Protein AF-A0A357CSH3-F1 (afdb_monomer_lite)

Secondary structure (DSSP, 8-state):
-EEEEEEEEE-TTT--EEEEEEEEEEEEEEEEE-SS-EEEEEEEE--SSS---TTPEE---

Radius of gyration: 14.36 Å; chains: 1; bounding box: 30×23×39 Å

Structure (mmCIF, N/CA/C/O backbone):
data_AF-A0A357CSH3-F1
#
_entry.id   AF-A0A357CSH3-F1
#
loop_
_atom_site.group_PDB
_atom_site.id
_atom_site.type_symbol
_atom_site.label_atom_id
_atom_site.label_alt_id
_atom_site.label_comp_id
_atom_site.label_asym_id
_atom_site.label_entity_id
_atom_site.label_seq_id
_atom_site.pdbx_PDB_ins_code
_atom_site.Cartn_x
_atom_site.Cartn_y
_atom_site.Cartn_z
_atom_site.occupancy
_atom_site.B_iso_or_equiv
_atom_site.auth_seq_id
_atom_site.auth_comp_id
_atom_site.auth_asym_id
_atom_site.auth_atom_id
_atom_site.pdbx_PDB_model_num
ATOM 1 N N . VAL A 1 1 ? 2.267 0.865 5.932 1.00 86.00 1 VAL A N 1
ATOM 2 C CA . VAL A 1 1 ? 3.311 1.600 5.181 1.00 86.00 1 VAL A CA 1
ATOM 3 C C . VAL A 1 1 ? 2.799 1.914 3.784 1.00 86.00 1 VAL A C 1
ATOM 5 O O . VAL A 1 1 ? 1.892 1.229 3.331 1.00 86.00 1 VAL A O 1
ATOM 8 N N . VAL A 1 2 ? 3.304 2.958 3.132 1.00 87.81 2 VAL A N 1
ATOM 9 C CA . VAL A 1 2 ? 2.927 3.328 1.757 1.00 87.81 2 VAL A CA 1
ATOM 10 C C . VAL A 1 2 ? 4.046 2.926 0.819 1.00 87.81 2 VAL A C 1
ATOM 12 O O . VAL A 1 2 ? 5.199 3.286 1.058 1.00 87.81 2 VAL A O 1
ATOM 15 N N . HIS A 1 3 ? 3.690 2.194 -0.227 1.00 88.69 3 HIS A N 1
ATOM 16 C CA . HIS A 1 3 ? 4.567 1.814 -1.318 1.00 88.69 3 HIS A CA 1
ATOM 17 C C . HIS A 1 3 ? 4.192 2.615 -2.555 1.00 88.69 3 HIS A C 1
ATOM 19 O O . HIS A 1 3 ? 3.019 2.694 -2.926 1.00 88.69 3 HIS A O 1
ATOM 25 N N . LYS A 1 4 ? 5.206 3.181 -3.198 1.00 86.56 4 LYS A N 1
ATOM 26 C CA . LYS A 1 4 ? 5.066 3.834 -4.488 1.00 86.56 4 LYS A CA 1
ATOM 27 C C . LYS A 1 4 ? 5.675 2.958 -5.566 1.00 86.56 4 LYS A C 1
ATOM 29 O O . LYS A 1 4 ? 6.807 2.495 -5.428 1.00 86.56 4 LYS A O 1
ATOM 34 N N . LEU A 1 5 ? 4.910 2.740 -6.628 1.00 87.75 5 LEU A N 1
ATOM 35 C CA . LEU A 1 5 ? 5.380 2.080 -7.834 1.00 87.75 5 LEU A CA 1
ATOM 36 C C . LEU A 1 5 ? 6.291 3.042 -8.596 1.00 87.75 5 LEU A C 1
ATOM 38 O O . LEU A 1 5 ? 5.855 4.106 -9.030 1.00 87.75 5 LEU A O 1
ATOM 42 N N . ILE A 1 6 ? 7.562 2.676 -8.720 1.00 86.25 6 ILE A N 1
ATOM 43 C CA . ILE A 1 6 ? 8.555 3.463 -9.452 1.00 86.25 6 ILE A CA 1
ATOM 44 C C . ILE A 1 6 ? 8.569 3.032 -10.911 1.00 86.25 6 ILE A C 1
ATOM 46 O O . ILE A 1 6 ? 8.564 3.870 -11.810 1.00 86.25 6 ILE A O 1
ATOM 50 N N . GLN A 1 7 ? 8.568 1.720 -11.145 1.00 84.94 7 GLN A N 1
ATOM 51 C CA . GLN A 1 7 ? 8.654 1.170 -12.485 1.00 84.94 7 GLN A CA 1
ATOM 52 C C . GLN A 1 7 ? 8.013 -0.212 -12.553 1.00 84.94 7 GLN A C 1
ATOM 54 O O . GLN A 1 7 ? 8.241 -1.059 -11.692 1.00 84.94 7 GLN A O 1
ATOM 59 N N . GLU A 1 8 ? 7.254 -0.444 -13.616 1.00 89.88 8 GLU A N 1
ATOM 60 C CA . GLU A 1 8 ? 6.808 -1.775 -14.016 1.00 89.88 8 GLU A CA 1
ATOM 61 C C . GLU A 1 8 ? 7.816 -2.357 -15.005 1.00 89.88 8 GLU A C 1
ATOM 63 O O . GLU A 1 8 ? 8.206 -1.697 -15.974 1.00 89.88 8 GLU A O 1
ATOM 68 N N . ILE A 1 9 ? 8.229 -3.596 -14.773 1.00 89.62 9 ILE A N 1
ATOM 69 C CA . ILE A 1 9 ? 9.024 -4.372 -15.714 1.00 89.62 9 ILE A CA 1
ATOM 70 C C . ILE A 1 9 ? 8.040 -5.201 -16.530 1.00 89.62 9 ILE A C 1
ATOM 72 O O . ILE A 1 9 ? 7.264 -5.980 -15.976 1.00 89.62 9 ILE A O 1
ATOM 76 N N . LYS A 1 10 ? 8.057 -5.005 -17.848 1.00 91.69 10 LYS A N 1
ATOM 77 C CA . LYS A 1 10 ? 7.170 -5.698 -18.785 1.00 91.69 10 LYS A CA 1
ATOM 78 C C . LYS A 1 10 ? 7.957 -6.698 -19.615 1.00 91.69 10 LYS A C 1
ATOM 80 O O . LYS A 1 10 ? 9.096 -6.415 -19.991 1.00 91.69 10 LYS A O 1
ATOM 85 N N . ASP A 1 11 ? 7.345 -7.839 -19.909 1.00 88.25 11 ASP A N 1
ATOM 86 C CA . ASP A 1 11 ? 7.892 -8.790 -20.870 1.00 88.25 11 ASP A CA 1
ATOM 87 C C . ASP A 1 11 ? 7.969 -8.103 -22.248 1.00 88.25 11 ASP A C 1
ATOM 89 O O . ASP A 1 11 ? 6.959 -7.567 -22.721 1.00 88.25 11 ASP A O 1
ATOM 93 N N . PRO A 1 12 ? 9.140 -8.084 -22.908 1.00 87.00 12 PRO A N 1
ATOM 94 C CA . PRO A 1 12 ? 9.297 -7.428 -24.205 1.00 87.00 12 PRO A CA 1
ATOM 95 C C . PRO A 1 12 ? 8.461 -8.077 -25.322 1.00 87.00 12 PRO A C 1
ATOM 97 O O . PRO A 1 12 ? 8.234 -7.452 -26.356 1.00 87.00 12 PRO A O 1
ATOM 100 N N . SER A 1 13 ? 8.018 -9.318 -25.127 1.00 91.19 13 SER A N 1
ATOM 101 C CA . SER A 1 13 ? 7.328 -10.160 -26.105 1.00 91.19 13 SER A CA 1
ATOM 102 C C . SER A 1 13 ? 5.805 -10.065 -25.984 1.00 91.19 13 SER A C 1
ATOM 104 O O . SER A 1 13 ? 5.122 -10.032 -27.005 1.00 91.19 13 SER A O 1
ATOM 106 N N . SER A 1 14 ? 5.263 -10.028 -24.759 1.00 90.56 14 SER A N 1
ATOM 107 C CA . SER A 1 14 ? 3.809 -9.989 -24.503 1.00 90.56 14 SER A CA 1
ATOM 108 C C . SER A 1 14 ? 3.299 -8.632 -24.004 1.00 90.56 14 SER A C 1
ATOM 110 O O . SER A 1 14 ? 2.107 -8.349 -24.106 1.00 90.56 14 SER A O 1
ATOM 112 N N . GLY A 1 15 ? 4.180 -7.776 -23.476 1.00 84.75 15 GLY A N 1
ATOM 113 C CA . GLY A 1 15 ? 3.803 -6.517 -22.830 1.00 84.75 15 GLY A CA 1
ATOM 114 C C . GLY A 1 15 ? 3.166 -6.687 -21.446 1.00 84.75 15 GLY A C 1
ATOM 115 O O . GLY A 1 15 ? 2.743 -5.694 -20.848 1.00 84.75 15 GLY A O 1
ATOM 116 N N . GLU A 1 16 ? 3.099 -7.914 -20.927 1.00 88.31 16 GLU A N 1
ATOM 117 C CA . GLU A 1 16 ? 2.582 -8.209 -19.590 1.00 88.31 16 GLU A CA 1
ATOM 118 C C . GLU A 1 16 ? 3.556 -7.731 -18.507 1.00 88.31 16 GLU A C 1
ATOM 120 O O . GLU A 1 16 ? 4.773 -7.801 -18.679 1.00 88.31 16 GLU A O 1
ATOM 125 N N . VAL A 1 17 ? 3.031 -7.232 -17.382 1.00 88.31 17 VAL A N 1
ATOM 126 C CA . VAL A 1 17 ? 3.850 -6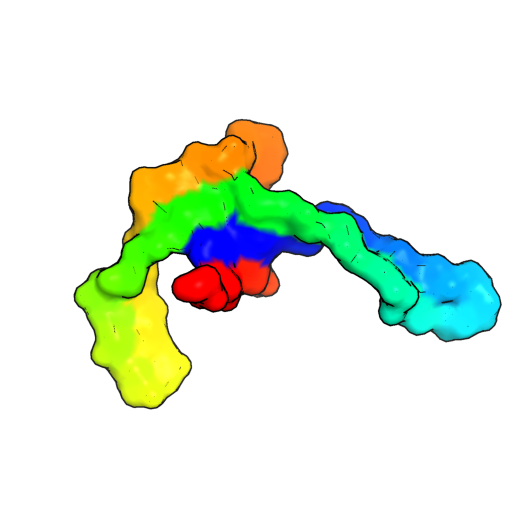.822 -16.229 1.00 88.31 17 VAL A CA 1
ATOM 127 C C . VAL A 1 17 ? 4.345 -8.075 -15.510 1.00 88.31 17 VAL A C 1
ATOM 129 O O . VAL A 1 17 ? 3.547 -8.812 -14.936 1.00 88.31 17 VAL A O 1
ATOM 132 N N . ILE A 1 18 ? 5.657 -8.304 -15.548 1.00 89.94 18 ILE A N 1
ATOM 133 C CA . ILE A 1 18 ? 6.316 -9.463 -14.928 1.00 89.94 18 ILE A CA 1
ATOM 134 C C . ILE A 1 18 ? 6.855 -9.153 -13.535 1.00 89.94 18 ILE A C 1
ATOM 136 O O . ILE A 1 18 ? 6.949 -10.049 -12.702 1.00 89.94 18 ILE A O 1
ATOM 140 N N . ASP A 1 19 ? 7.201 -7.894 -13.274 1.00 88.19 19 ASP A N 1
ATOM 141 C CA . ASP A 1 19 ? 7.689 -7.458 -11.972 1.00 88.19 19 ASP A CA 1
ATOM 142 C C . ASP A 1 19 ? 7.466 -5.952 -11.785 1.00 88.19 19 ASP A C 1
ATOM 144 O O . ASP A 1 19 ? 7.187 -5.212 -12.733 1.00 88.19 19 ASP A O 1
ATOM 148 N N . SER A 1 20 ? 7.595 -5.481 -10.552 1.00 88.38 20 SER A N 1
ATOM 149 C CA . SER A 1 20 ? 7.425 -4.081 -10.195 1.00 88.38 20 SER A CA 1
ATOM 150 C C . SER A 1 20 ? 8.463 -3.644 -9.173 1.00 88.38 20 SER A C 1
ATOM 152 O O . SER A 1 20 ? 8.608 -4.237 -8.105 1.00 88.38 20 SER A O 1
ATOM 154 N N . ILE A 1 21 ? 9.149 -2.545 -9.471 1.00 87.12 21 ILE A N 1
ATOM 155 C CA . ILE A 1 21 ? 10.035 -1.880 -8.523 1.00 87.12 21 ILE A CA 1
ATOM 156 C C . ILE A 1 21 ? 9.176 -0.930 -7.694 1.00 87.12 21 ILE A C 1
ATOM 158 O O . ILE A 1 21 ? 8.663 0.072 -8.204 1.00 87.12 21 ILE A O 1
ATOM 162 N N . THR A 1 22 ? 9.022 -1.247 -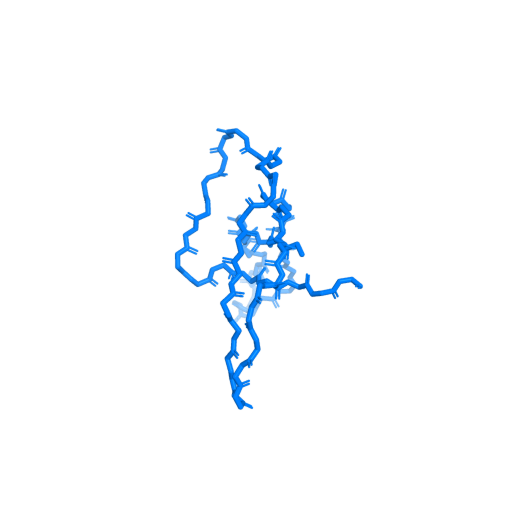6.409 1.00 88.44 22 THR A N 1
ATOM 163 C CA . THR A 1 22 ? 8.301 -0.405 -5.450 1.00 88.44 22 THR A CA 1
ATOM 164 C C . THR A 1 22 ? 9.233 0.101 -4.354 1.00 88.44 22 THR A C 1
ATOM 166 O O . THR A 1 22 ? 10.123 -0.614 -3.897 1.00 88.44 22 THR A O 1
ATOM 169 N N . GLU A 1 23 ? 9.021 1.339 -3.912 1.00 87.06 23 GLU A N 1
ATOM 170 C CA . GLU A 1 23 ? 9.763 1.957 -2.810 1.00 87.06 23 GLU A CA 1
ATOM 171 C C . GLU A 1 23 ? 8.813 2.276 -1.654 1.00 87.06 23 GLU A C 1
ATOM 173 O O . GLU A 1 23 ? 7.696 2.754 -1.862 1.00 87.06 23 GLU A O 1
ATOM 178 N N . THR A 1 24 ? 9.245 2.027 -0.415 1.00 89.50 24 THR A N 1
ATOM 179 C CA . THR A 1 24 ? 8.480 2.440 0.767 1.00 89.50 24 THR A CA 1
ATOM 180 C C . THR A 1 24 ? 8.709 3.924 1.041 1.00 89.50 24 THR A C 1
ATOM 182 O O . THR A 1 24 ? 9.790 4.326 1.461 1.00 89.50 24 THR A O 1
ATOM 185 N N . VAL A 1 25 ? 7.674 4.740 0.854 1.00 90.94 25 VAL A N 1
ATOM 186 C CA . VAL A 1 25 ? 7.786 6.206 0.918 1.00 90.94 25 VAL A CA 1
ATOM 187 C C . VAL A 1 25 ? 7.354 6.792 2.260 1.00 90.94 25 VAL A C 1
ATOM 189 O O . VAL A 1 25 ? 7.822 7.869 2.636 1.00 90.94 25 VAL A O 1
ATOM 192 N N . ALA A 1 26 ? 6.496 6.099 3.016 1.00 90.19 26 ALA A N 1
ATOM 193 C CA . ALA A 1 26 ? 6.026 6.582 4.313 1.00 90.19 26 ALA A CA 1
ATOM 194 C C . ALA A 1 26 ? 5.440 5.497 5.227 1.00 90.19 26 ALA A C 1
ATOM 196 O O . ALA A 1 26 ? 4.990 4.434 4.795 1.00 90.19 26 ALA A O 1
ATOM 197 N N . GLU A 1 27 ? 5.357 5.826 6.511 1.00 89.81 27 GLU A N 1
ATOM 198 C CA . GLU A 1 27 ? 4.603 5.086 7.518 1.00 89.81 27 GLU A CA 1
ATOM 199 C C . GLU A 1 27 ? 3.299 5.811 7.854 1.00 89.81 27 GLU A C 1
ATOM 201 O O . GLU A 1 27 ? 3.270 7.031 8.037 1.00 89.81 27 GLU A O 1
ATOM 206 N N . LEU A 1 28 ? 2.216 5.041 7.965 1.00 90.62 28 LEU A N 1
ATOM 207 C CA . LEU A 1 28 ? 0.883 5.542 8.286 1.00 90.62 28 LEU A CA 1
ATOM 208 C C . LEU A 1 28 ? 0.408 4.972 9.616 1.00 90.62 28 LEU A C 1
ATOM 210 O O . LEU A 1 28 ? 0.638 3.797 9.905 1.00 90.62 28 LEU A O 1
ATOM 214 N N . LYS A 1 29 ? -0.335 5.786 10.365 1.00 91.12 29 LYS A N 1
ATOM 215 C CA . LYS A 1 29 ? -1.176 5.361 11.482 1.00 91.12 29 LYS A CA 1
ATOM 216 C C . LYS A 1 29 ? -2.627 5.483 11.070 1.00 91.12 29 LYS A C 1
ATOM 218 O O . LYS A 1 29 ? -3.040 6.553 10.632 1.00 91.12 29 LYS A O 1
ATOM 223 N N . VAL A 1 30 ? -3.409 4.434 11.276 1.00 90.75 30 VAL A N 1
ATOM 224 C CA . VAL A 1 30 ? -4.866 4.539 11.188 1.00 90.75 30 VAL A CA 1
ATOM 225 C C . VAL A 1 30 ? -5.368 5.304 12.412 1.00 90.75 30 VAL A C 1
ATOM 227 O O . VAL A 1 30 ? -5.030 4.9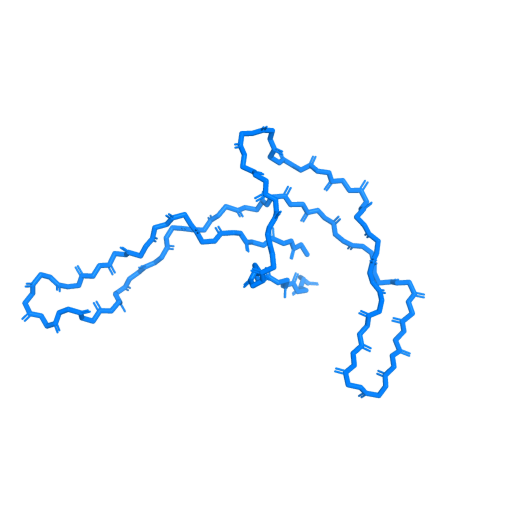47 13.541 1.00 90.75 30 VAL A O 1
ATOM 230 N N . THR A 1 31 ? -6.131 6.372 12.198 1.00 92.44 31 THR A N 1
ATOM 231 C CA . THR A 1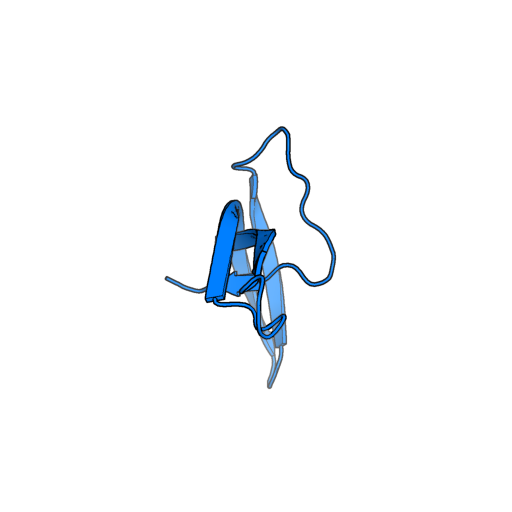 31 ? -6.714 7.192 13.272 1.00 92.44 31 THR A CA 1
ATOM 232 C C . THR A 1 31 ? -8.195 6.914 13.466 1.00 92.44 31 THR A C 1
ATOM 234 O O . THR A 1 31 ? -8.678 6.944 14.593 1.00 92.44 31 THR A O 1
ATOM 237 N N . GLU A 1 32 ? -8.904 6.593 12.390 1.00 93.12 32 GLU A N 1
ATOM 238 C CA . GLU A 1 32 ? -10.332 6.303 12.420 1.00 93.12 32 GLU A CA 1
ATOM 239 C C . GLU A 1 32 ? -10.650 5.228 11.383 1.00 93.12 32 GLU A C 1
ATOM 241 O O . GLU A 1 32 ? -10.181 5.295 10.247 1.00 93.12 32 GLU A O 1
ATOM 246 N N . VAL A 1 33 ? -11.467 4.247 11.759 1.00 93.75 33 VAL A N 1
ATOM 247 C CA . VAL A 1 33 ? -11.946 3.201 10.851 1.00 93.75 33 VAL A CA 1
ATOM 248 C C . VAL A 1 33 ? -13.442 3.383 10.639 1.00 93.75 33 VAL A C 1
ATOM 250 O O . VAL A 1 33 ? -14.206 3.519 11.591 1.00 93.75 33 VAL A O 1
ATOM 253 N N . LYS A 1 34 ? -13.856 3.363 9.374 1.00 93.38 34 LYS A N 1
ATOM 254 C CA . LYS A 1 34 ? -15.249 3.362 8.920 1.00 93.38 34 LYS A CA 1
ATOM 255 C C . LYS A 1 34 ? -15.547 2.029 8.232 1.00 93.38 34 LYS A C 1
ATOM 257 O O . LYS A 1 34 ? -14.665 1.198 8.048 1.00 93.38 34 LYS A O 1
ATOM 262 N N . ALA A 1 35 ? -16.793 1.824 7.812 1.00 91.31 35 ALA A N 1
ATOM 263 C CA . ALA A 1 35 ? -17.257 0.533 7.295 1.00 91.31 35 ALA A CA 1
ATOM 264 C C . ALA A 1 35 ? -16.412 -0.050 6.141 1.00 91.31 35 ALA A C 1
ATOM 266 O O . ALA A 1 35 ? -16.235 -1.261 6.070 1.00 91.31 35 ALA A O 1
ATOM 267 N N . LYS A 1 36 ? -15.911 0.792 5.225 1.00 92.88 36 LYS A N 1
ATOM 268 C CA . LYS A 1 36 ? -15.104 0.371 4.057 1.00 92.88 36 LYS A CA 1
ATOM 269 C C . LYS A 1 36 ? -13.908 1.286 3.781 1.00 92.88 36 LYS A C 1
ATOM 271 O O . LYS A 1 36 ? -13.318 1.234 2.708 1.00 92.88 36 LYS A O 1
ATOM 276 N N . SER A 1 37 ? -13.590 2.173 4.715 1.00 92.00 37 SER A N 1
ATOM 277 C CA . SER A 1 37 ? -12.515 3.148 4.565 1.00 92.00 37 SER A CA 1
ATOM 278 C C . SER A 1 37 ? -11.899 3.459 5.917 1.00 92.00 37 SER A C 1
ATOM 280 O O . SER A 1 37 ? -12.500 3.210 6.959 1.00 92.00 37 SER A O 1
ATOM 282 N N . ALA A 1 38 ? -10.692 4.004 5.898 1.00 91.69 38 ALA A N 1
ATOM 283 C CA . ALA A 1 38 ? -10.001 4.432 7.098 1.00 91.69 38 ALA A CA 1
ATOM 284 C C . ALA A 1 38 ? -9.390 5.813 6.869 1.00 91.69 38 ALA A C 1
ATOM 286 O O . ALA A 1 38 ? -8.870 6.101 5.790 1.00 91.69 38 ALA A O 1
ATOM 287 N N . THR A 1 39 ? -9.459 6.656 7.894 1.00 91.81 39 THR A N 1
ATOM 288 C CA . THR A 1 39 ? -8.679 7.887 7.965 1.00 91.81 39 THR A CA 1
ATOM 289 C C . THR A 1 39 ? -7.311 7.526 8.528 1.00 91.81 39 THR A C 1
ATOM 291 O O . THR A 1 39 ? -7.207 6.883 9.577 1.00 91.81 39 THR A O 1
ATOM 294 N N . CYS A 1 40 ? -6.256 7.936 7.830 1.00 89.81 40 CYS A N 1
ATOM 295 C CA . CYS A 1 40 ? -4.878 7.668 8.219 1.00 89.81 40 CYS A CA 1
ATOM 296 C C . CYS A 1 40 ? -4.096 8.976 8.338 1.00 89.81 40 CYS A C 1
ATO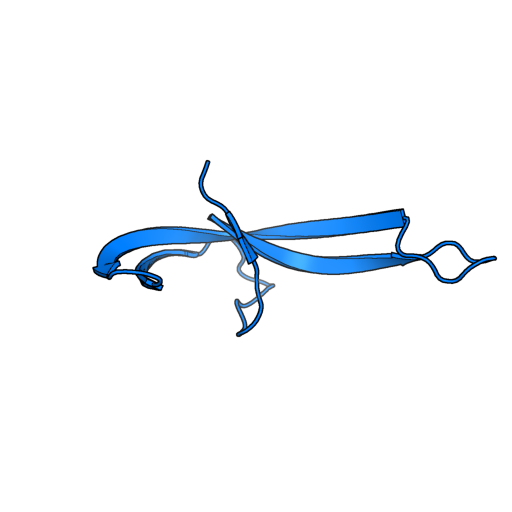M 298 O O . CYS A 1 40 ? -4.279 9.894 7.540 1.00 89.81 40 CYS A O 1
ATOM 300 N N . SER A 1 41 ? -3.177 9.036 9.296 1.00 90.62 41 SER A N 1
ATOM 301 C CA . SER A 1 41 ? -2.189 10.107 9.427 1.00 90.62 41 SER A CA 1
ATOM 302 C C . SER A 1 41 ? -0.803 9.583 9.071 1.00 90.62 41 SER A C 1
ATOM 304 O O . SER A 1 41 ? -0.436 8.469 9.446 1.00 90.62 41 SER A O 1
ATOM 306 N N . ILE A 1 42 ? -0.014 10.394 8.368 1.00 90.31 42 ILE A N 1
ATOM 307 C CA . ILE A 1 42 ? 1.387 10.081 8.078 1.00 90.31 42 ILE A CA 1
ATOM 308 C C . ILE A 1 42 ? 2.194 10.279 9.363 1.00 90.31 42 ILE A C 1
ATOM 310 O O . ILE A 1 42 ? 2.227 11.379 9.906 1.00 90.31 42 ILE A O 1
ATOM 314 N N . ILE A 1 43 ? 2.829 9.213 9.853 1.00 90.75 43 ILE A N 1
ATOM 315 C CA . ILE A 1 43 ? 3.686 9.266 11.050 1.00 90.75 43 ILE A CA 1
ATOM 316 C C . ILE A 1 43 ? 5.095 9.696 10.659 1.00 90.75 43 ILE A C 1
ATOM 318 O O . ILE A 1 43 ? 5.735 10.478 11.357 1.00 90.75 43 ILE A O 1
ATOM 322 N N . LYS A 1 44 ? 5.593 9.150 9.546 1.00 89.00 44 LYS A N 1
ATOM 323 C CA . LYS A 1 44 ? 6.976 9.326 9.120 1.00 89.00 44 LYS A CA 1
ATOM 324 C C . LYS A 1 44 ? 7.071 9.274 7.604 1.00 89.00 44 LYS A C 1
ATOM 326 O O . LYS A 1 44 ? 6.595 8.322 6.991 1.00 89.00 44 LYS A O 1
ATOM 331 N N . LYS A 1 45 ? 7.709 10.281 7.006 1.00 88.94 45 LYS A N 1
ATOM 332 C CA . LYS A 1 45 ? 8.136 10.246 5.601 1.00 88.94 45 LYS A CA 1
ATOM 333 C C . LYS A 1 45 ? 9.492 9.537 5.561 1.00 88.94 45 LYS A C 1
ATOM 335 O O . LYS A 1 45 ? 10.381 9.887 6.335 1.00 88.94 45 LYS A O 1
ATOM 340 N N . LEU A 1 46 ? 9.610 8.503 4.736 1.00 86.81 46 LEU A N 1
ATOM 341 C CA . LEU A 1 46 ? 10.825 7.692 4.606 1.00 86.81 46 LEU A CA 1
ATOM 342 C C . LEU A 1 46 ? 11.623 8.063 3.355 1.00 86.81 46 LEU A C 1
ATOM 344 O O . LEU A 1 46 ? 12.846 7.971 3.379 1.00 86.81 46 LEU A O 1
ATOM 348 N N . SER A 1 47 ? 10.946 8.531 2.303 1.00 82.06 47 SER A N 1
ATOM 349 C CA . SER A 1 47 ? 11.593 9.016 1.083 1.00 82.06 47 SER A CA 1
ATOM 350 C C . SER A 1 47 ? 11.598 10.547 1.027 1.00 82.06 47 SER A C 1
ATOM 352 O O . SER A 1 47 ? 10.600 11.206 1.341 1.00 82.06 47 SER A O 1
ATOM 354 N N . HIS A 1 48 ? 12.744 11.112 0.642 1.00 75.88 48 HIS A N 1
ATOM 355 C CA . HIS A 1 48 ? 12.930 12.551 0.414 1.00 75.88 48 HIS A CA 1
ATOM 356 C C . HIS A 1 48 ? 12.879 12.921 -1.073 1.00 75.88 48 HIS A C 1
ATOM 358 O O . HIS A 1 48 ? 12.539 14.053 -1.404 1.00 75.88 48 HIS A O 1
ATOM 364 N N . SER A 1 49 ? 13.214 11.977 -1.953 1.00 79.06 49 SER A N 1
ATOM 365 C CA . SER A 1 49 ? 13.213 12.137 -3.410 1.00 79.06 49 SER A CA 1
ATOM 366 C C . SER A 1 49 ? 11.867 11.785 -4.036 1.00 79.06 49 SER A C 1
ATOM 368 O O . SER A 1 49 ? 11.515 12.339 -5.075 1.00 79.06 49 SER A O 1
ATOM 370 N N . VAL A 1 50 ? 11.113 10.874 -3.417 1.00 79.44 50 VAL A N 1
ATOM 371 C CA . VAL A 1 50 ? 9.852 10.372 -3.958 1.00 79.44 50 VAL A CA 1
ATOM 372 C C . VAL A 1 50 ? 8.692 10.816 -3.072 1.00 79.44 50 VAL A C 1
ATOM 374 O O . VAL A 1 50 ? 8.581 10.443 -1.904 1.00 79.44 50 VAL A O 1
ATOM 377 N N . GLU A 1 51 ? 7.795 11.621 -3.641 1.00 82.81 51 GLU A N 1
ATOM 378 C CA . GLU A 1 51 ? 6.583 12.062 -2.950 1.00 82.81 51 GLU A CA 1
ATOM 379 C C . GLU A 1 51 ? 5.445 11.053 -3.086 1.00 82.81 51 GLU A C 1
ATOM 381 O O . GLU A 1 51 ? 5.303 10.406 -4.124 1.00 82.81 51 GLU A O 1
ATOM 386 N N . MET A 1 52 ? 4.608 10.959 -2.054 1.00 83.25 52 MET A N 1
ATOM 387 C CA . MET A 1 52 ? 3.359 10.203 -2.115 1.00 83.25 52 MET A CA 1
ATOM 388 C C . MET A 1 52 ? 2.349 10.892 -3.034 1.00 83.25 52 MET A C 1
ATOM 390 O O . MET A 1 52 ? 2.207 12.113 -2.993 1.00 83.25 52 MET A O 1
ATOM 394 N N . ALA A 1 53 ? 1.604 10.108 -3.801 1.00 85.38 53 ALA A N 1
ATOM 395 C CA . ALA A 1 53 ? 0.536 10.567 -4.675 1.00 85.38 53 ALA A CA 1
ATOM 396 C C . ALA A 1 53 ? -0.751 9.749 -4.477 1.00 85.38 53 ALA A C 1
ATOM 398 O O . ALA A 1 53 ? -0.758 8.660 -3.901 1.00 85.38 53 ALA A O 1
ATOM 399 N N . ILE A 1 54 ? -1.870 10.288 -4.966 1.00 86.88 54 ILE A N 1
ATOM 400 C CA . ILE A 1 54 ? -3.138 9.551 -5.015 1.00 86.88 54 ILE A CA 1
ATOM 401 C C . ILE A 1 54 ? -2.953 8.338 -5.935 1.00 86.88 54 ILE A C 1
ATOM 403 O O . ILE A 1 54 ? -2.476 8.486 -7.057 1.00 86.88 54 ILE A O 1
ATOM 407 N N . GLY A 1 55 ? -3.351 7.157 -5.457 1.00 85.69 55 GLY A N 1
ATOM 408 C CA . GLY A 1 55 ? -3.175 5.884 -6.163 1.00 85.69 55 GLY A CA 1
ATOM 409 C C . GLY A 1 55 ? -2.022 5.028 -5.633 1.00 85.69 55 GLY A C 1
ATOM 410 O O . GLY A 1 55 ? -1.988 3.839 -5.936 1.00 85.69 55 GLY A O 1
ATOM 411 N N . ASP A 1 56 ? -1.134 5.583 -4.798 1.00 87.81 56 ASP A N 1
ATOM 412 C CA . ASP A 1 56 ? -0.091 4.798 -4.131 1.00 87.81 56 ASP A CA 1
ATOM 413 C C . ASP A 1 56 ? -0.694 3.743 -3.194 1.00 87.81 56 ASP A C 1
ATOM 415 O O . ASP A 1 56 ? -1.718 3.959 -2.533 1.00 87.81 56 ASP A O 1
ATOM 419 N N . GLN A 1 57 ? -0.032 2.591 -3.102 1.00 88.69 57 GLN A N 1
ATOM 420 C CA . GLN A 1 57 ? -0.566 1.446 -2.383 1.00 88.69 57 GLN A CA 1
ATOM 421 C C . GLN A 1 57 ? -0.182 1.504 -0.902 1.00 88.69 57 GLN A C 1
ATOM 423 O O . GLN A 1 57 ? 0.991 1.455 -0.530 1.00 88.69 57 GLN A O 1
ATOM 428 N N . ALA A 1 58 ? -1.183 1.562 -0.026 1.00 88.50 58 ALA A N 1
ATOM 429 C CA . ALA A 1 58 ? -0.985 1.398 1.408 1.00 88.50 58 ALA A CA 1
ATOM 430 C C . ALA A 1 58 ? -1.089 -0.087 1.786 1.00 88.50 58 ALA A C 1
ATOM 432 O O . ALA A 1 58 ? -2.116 -0.720 1.556 1.00 88.50 58 ALA A O 1
ATOM 433 N N . ILE A 1 59 ? -0.035 -0.631 2.393 1.00 86.81 59 ILE A N 1
ATOM 434 C CA . ILE A 1 59 ? 0.048 -2.029 2.829 1.00 86.81 59 ILE A CA 1
ATOM 435 C C . ILE A 1 59 ? 0.180 -2.066 4.354 1.00 86.81 59 ILE A C 1
ATOM 437 O O . ILE A 1 59 ? 1.021 -1.371 4.940 1.00 86.81 59 ILE A O 1
ATOM 441 N N . GLN A 1 60 ? -0.661 -2.863 5.010 1.00 77.56 60 GLN A N 1
ATOM 442 C CA . GLN A 1 60 ? -0.522 -3.183 6.430 1.00 77.56 60 GLN A CA 1
ATOM 443 C C . GLN A 1 60 ? 0.479 -4.337 6.574 1.00 77.56 60 GLN A C 1
ATOM 445 O O . GLN A 1 60 ? 0.324 -5.355 5.905 1.00 77.56 60 GLN A O 1
ATOM 450 N N . LYS A 1 61 ? 1.513 -4.148 7.400 1.00 61.28 61 LYS A N 1
ATOM 451 C CA . LYS A 1 61 ? 2.382 -5.243 7.851 1.00 61.28 61 LYS A CA 1
ATOM 452 C C . LYS A 1 61 ? 1.743 -5.957 9.031 1.00 61.28 61 LYS A C 1
ATOM 454 O O . LYS A 1 61 ? 1.090 -5.247 9.831 1.00 61.28 61 LYS A O 1
#

Foldseek 3Di:
DWKDFPDFDADP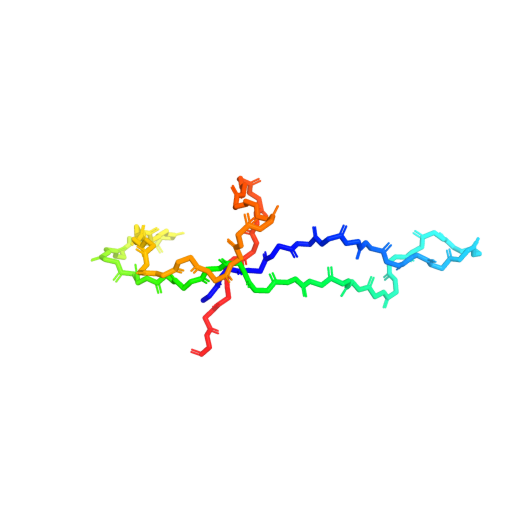VPRHGPDTDIDDQFDWDFPADDPPDTDIDTPDGPDPPDDDDPPIDDDDD

pLDDT: mean 87.69, std 5.04, range [61.28, 93.75]

Sequence (61 aa):
VVHKLIQEIKDPSSGEVIDSITETVAELKVTEVKAKSATCSIIKKLSHSVEMAIGDQAIQK